Protein AF-A0A0C9XMV9-F1 (afdb_monomer_lite)

Structure (mmCIF, N/CA/C/O backbone):
data_AF-A0A0C9XMV9-F1
#
_entry.id   AF-A0A0C9XMV9-F1
#
loop_
_atom_site.group_PDB
_atom_site.id
_atom_site.type_symbol
_atom_site.label_atom_id
_atom_site.label_alt_id
_atom_site.label_comp_id
_atom_site.label_asym_id
_atom_site.label_entity_id
_atom_site.label_seq_id
_atom_site.pdbx_PDB_ins_code
_atom_site.Cartn_x
_atom_site.Cartn_y
_atom_site.Cartn_z
_atom_site.occupancy
_atom_site.B_iso_or_equiv
_atom_site.auth_seq_id
_atom_site.auth_comp_id
_atom_site.auth_asym_id
_atom_site.auth_atom_id
_atom_site.pdbx_PDB_model_num
ATOM 1 N N . MET A 1 1 ? 1.280 -27.610 17.553 1.00 45.75 1 MET A N 1
ATOM 2 C CA . MET A 1 1 ? 1.185 -26.137 17.544 1.00 45.75 1 MET A CA 1
ATOM 3 C C . MET A 1 1 ? 0.093 -25.779 16.568 1.00 45.75 1 MET A C 1
ATOM 5 O O . MET A 1 1 ? 0.203 -26.159 15.410 1.00 45.75 1 MET A O 1
ATOM 9 N N . ASP A 1 2 ? -0.980 -25.177 17.062 1.00 46.50 2 ASP A N 1
ATOM 10 C CA . ASP A 1 2 ? -2.131 -24.803 16.248 1.00 46.50 2 ASP A CA 1
ATOM 11 C C . ASP A 1 2 ? -1.715 -23.683 15.282 1.00 46.50 2 ASP A C 1
ATOM 13 O O . ASP A 1 2 ? -1.323 -22.593 15.698 1.00 46.50 2 ASP A O 1
ATOM 17 N N . THR A 1 3 ? -1.689 -23.987 13.987 1.00 56.03 3 THR A N 1
ATOM 18 C CA . THR A 1 3 ? -1.353 -23.052 12.904 1.00 56.03 3 THR A CA 1
ATOM 19 C C . THR A 1 3 ? -2.602 -22.356 12.371 1.00 56.03 3 THR A C 1
ATOM 21 O O . THR A 1 3 ? -2.647 -21.966 11.203 1.00 56.03 3 THR A O 1
ATOM 24 N N . SER A 1 4 ? -3.621 -22.154 13.214 1.00 61.72 4 SER A N 1
ATOM 25 C CA . SER A 1 4 ? -4.775 -21.311 12.904 1.00 61.72 4 SER A CA 1
ATOM 26 C C . SER A 1 4 ? -4.343 -19.836 12.808 1.00 61.72 4 SER A C 1
ATOM 28 O O . SER A 1 4 ? -4.555 -19.023 13.710 1.00 61.72 4 SER A O 1
ATOM 30 N N . GLY A 1 5 ? -3.654 -19.485 11.723 1.00 70.12 5 GLY A N 1
ATOM 31 C CA . GLY A 1 5 ? -3.159 -18.140 11.474 1.00 70.12 5 GLY A CA 1
ATOM 32 C C . GLY A 1 5 ? -4.315 -17.148 11.380 1.00 70.12 5 GLY A C 1
ATOM 33 O O . GLY A 1 5 ? -5.215 -17.294 10.552 1.00 70.12 5 GLY A O 1
ATOM 34 N N . ARG A 1 6 ? -4.288 -16.104 12.212 1.00 82.69 6 ARG A N 1
ATOM 35 C CA . ARG A 1 6 ? -5.244 -14.997 12.123 1.00 82.69 6 ARG A CA 1
ATOM 36 C C . ARG A 1 6 ? -4.888 -14.119 10.925 1.00 82.69 6 ARG A C 1
ATOM 38 O O . ARG A 1 6 ? -3.821 -13.510 10.894 1.00 82.69 6 ARG A O 1
ATOM 45 N N . VAL A 1 7 ? -5.792 -14.012 9.952 1.00 85.75 7 VAL A N 1
ATOM 46 C CA . VAL A 1 7 ? -5.587 -13.126 8.799 1.00 85.75 7 VAL A CA 1
ATOM 47 C C . VAL A 1 7 ? -5.717 -11.666 9.234 1.00 85.75 7 VAL A C 1
ATOM 49 O O . VAL A 1 7 ? -6.781 -11.238 9.676 1.00 85.75 7 VAL A O 1
ATOM 52 N N . LEU A 1 8 ? -4.633 -10.901 9.097 1.00 92.00 8 LEU A N 1
ATOM 53 C CA . LEU A 1 8 ? -4.578 -9.488 9.492 1.00 92.00 8 LEU A CA 1
ATOM 54 C C . LEU A 1 8 ? -5.031 -8.534 8.380 1.00 92.00 8 LEU A C 1
ATOM 56 O O . LEU A 1 8 ? -5.560 -7.459 8.663 1.00 92.00 8 LEU A O 1
ATOM 60 N N . GLY A 1 9 ? -4.849 -8.923 7.114 1.00 94.00 9 GLY A N 1
ATOM 61 C CA . GLY A 1 9 ? -5.241 -8.103 5.975 1.00 94.00 9 GLY A CA 1
ATOM 62 C C . GLY A 1 9 ? -5.426 -8.892 4.680 1.00 94.00 9 GLY A C 1
ATOM 63 O O . GLY A 1 9 ? -4.748 -9.896 4.464 1.00 94.00 9 GLY A O 1
ATOM 64 N N . LYS A 1 10 ? -6.344 -8.444 3.813 1.00 95.50 10 LYS A N 1
ATOM 65 C CA . LYS A 1 10 ? -6.634 -9.065 2.509 1.00 95.50 10 LYS A CA 1
ATOM 66 C C . LYS A 1 10 ? -6.873 -8.021 1.422 1.00 95.50 10 LYS A C 1
ATOM 68 O O . LYS A 1 10 ? -7.498 -6.986 1.653 1.00 95.50 10 LYS A O 1
ATOM 73 N N . ILE A 1 11 ? -6.460 -8.354 0.199 1.00 96.88 11 ILE A N 1
ATOM 74 C CA . ILE A 1 11 ? -6.911 -7.674 -1.020 1.00 96.88 11 ILE A CA 1
ATOM 75 C C . ILE A 1 11 ? -8.070 -8.484 -1.603 1.00 96.88 11 ILE A C 1
ATOM 77 O O . ILE A 1 11 ? -7.868 -9.563 -2.153 1.00 96.88 11 ILE A O 1
ATOM 81 N N . GLN A 1 12 ? -9.290 -7.960 -1.520 1.00 96.25 12 GLN A N 1
ATOM 82 C CA . GLN A 1 12 ? -10.451 -8.570 -2.160 1.00 96.25 12 GLN A CA 1
ATOM 83 C C . GLN A 1 12 ? -10.545 -8.085 -3.613 1.00 96.25 12 GLN A C 1
ATOM 85 O O . GLN A 1 12 ? -11.100 -7.021 -3.898 1.00 96.25 12 GLN A O 1
ATOM 90 N N . TRP A 1 13 ? -9.977 -8.849 -4.552 1.00 93.94 13 TRP A N 1
ATOM 91 C CA . TRP A 1 13 ? -9.904 -8.462 -5.968 1.00 93.94 13 TRP A CA 1
ATOM 92 C C . TRP A 1 13 ? -11.275 -8.296 -6.620 1.00 93.94 13 TRP A C 1
ATOM 94 O O . TRP A 1 13 ? -11.542 -7.232 -7.183 1.00 93.94 13 TRP A O 1
ATOM 104 N N . LYS A 1 14 ? -12.147 -9.305 -6.480 1.00 93.25 14 LYS A N 1
ATOM 105 C CA . LYS A 1 14 ? -13.507 -9.321 -7.047 1.00 93.25 14 LYS A CA 1
ATOM 106 C C . LYS A 1 14 ? -14.329 -8.120 -6.573 1.00 93.25 14 LYS A C 1
ATOM 108 O O . LYS A 1 14 ? -14.882 -7.389 -7.387 1.00 93.25 14 LYS A O 1
ATOM 113 N N . ASN A 1 15 ? -14.308 -7.863 -5.267 1.00 93.81 15 ASN A N 1
ATOM 114 C CA . ASN A 1 15 ? -15.069 -6.780 -4.634 1.00 93.81 15 ASN A CA 1
ATOM 115 C C . ASN A 1 15 ? -14.349 -5.424 -4.691 1.00 93.81 15 ASN A C 1
ATOM 117 O O . ASN A 1 15 ? -14.875 -4.420 -4.221 1.00 93.81 15 ASN A O 1
ATOM 121 N N . LYS A 1 16 ? -13.130 -5.381 -5.247 1.00 95.00 16 LYS A N 1
ATOM 122 C CA . LYS A 1 16 ? -12.263 -4.197 -5.286 1.00 95.00 16 LYS A CA 1
ATOM 123 C C . LYS A 1 16 ? -12.125 -3.541 -3.904 1.00 95.00 16 LYS A C 1
ATOM 125 O O . LYS A 1 16 ? -12.201 -2.318 -3.820 1.00 95.00 16 LYS A O 1
ATOM 130 N N . ALA A 1 17 ? -11.875 -4.313 -2.850 1.00 96.88 17 ALA A N 1
ATOM 131 C CA . ALA A 1 17 ? -11.821 -3.831 -1.466 1.00 96.88 17 ALA A CA 1
ATOM 132 C C . ALA A 1 17 ? -10.545 -4.273 -0.731 1.00 96.88 17 ALA A C 1
ATOM 134 O O . ALA A 1 17 ? -9.869 -5.216 -1.147 1.00 96.88 17 ALA A O 1
ATOM 135 N N . PHE A 1 18 ? -10.224 -3.578 0.357 1.00 97.00 18 PHE A N 1
ATOM 136 C CA . PHE A 1 18 ? -9.264 -4.020 1.365 1.00 97.00 18 PHE A CA 1
ATOM 137 C C . PHE A 1 18 ? -10.007 -4.437 2.622 1.00 97.00 18 PHE A C 1
ATOM 139 O O . PHE A 1 18 ? -10.957 -3.775 3.022 1.00 97.00 18 PHE A O 1
ATOM 146 N N . GLU A 1 19 ? -9.556 -5.522 3.235 1.00 95.88 19 GLU A N 1
ATOM 147 C CA . GLU A 1 19 ? -9.992 -5.957 4.557 1.00 95.88 19 GLU A CA 1
ATOM 148 C C . GLU A 1 19 ? -8.792 -5.850 5.491 1.00 95.88 19 GLU A C 1
ATOM 150 O O . GLU A 1 19 ? -7.747 -6.413 5.173 1.00 95.88 19 GLU A O 1
ATOM 155 N N . ILE A 1 20 ? -8.909 -5.126 6.602 1.00 95.31 20 ILE A N 1
ATOM 156 C CA . ILE A 1 20 ? -7.866 -5.028 7.633 1.00 95.31 20 ILE A CA 1
ATOM 157 C C . ILE A 1 20 ? -8.537 -5.236 8.983 1.00 95.31 20 ILE A C 1
ATOM 159 O O . ILE A 1 20 ? -9.479 -4.520 9.315 1.00 95.31 20 ILE A O 1
ATOM 163 N N . ASN A 1 21 ? -8.072 -6.223 9.752 1.00 91.69 21 ASN A N 1
ATOM 164 C CA . ASN A 1 21 ? -8.637 -6.565 11.063 1.00 91.69 21 ASN A CA 1
ATOM 165 C C . ASN A 1 21 ? -10.177 -6.736 11.053 1.00 91.69 21 ASN A C 1
ATOM 167 O O . ASN A 1 21 ? -10.854 -6.340 11.997 1.00 91.69 21 ASN A O 1
ATOM 171 N N . GLY A 1 22 ? -10.734 -7.305 9.977 1.00 90.94 22 GLY A N 1
ATOM 172 C CA . GLY A 1 22 ? -12.180 -7.519 9.801 1.00 90.94 22 GLY A CA 1
ATOM 173 C C . GLY A 1 22 ? -12.961 -6.321 9.242 1.00 90.94 22 GLY A C 1
ATOM 174 O O . GLY A 1 22 ? -14.124 -6.477 8.881 1.00 90.94 22 GLY A O 1
ATOM 175 N N . ILE A 1 23 ? -12.339 -5.146 9.103 1.00 93.94 23 ILE A N 1
ATOM 176 C CA . ILE A 1 23 ? -12.968 -3.955 8.516 1.00 93.94 23 ILE A CA 1
ATOM 177 C C . ILE A 1 23 ? -12.739 -3.956 7.007 1.00 93.94 23 ILE A C 1
ATOM 179 O O . ILE A 1 23 ? -11.593 -3.942 6.555 1.00 93.94 23 ILE A O 1
ATOM 183 N N . VAL A 1 24 ? -13.825 -3.935 6.231 1.00 95.50 24 VAL A N 1
ATOM 184 C CA . VAL A 1 24 ? -13.789 -3.948 4.762 1.00 95.50 24 VAL A CA 1
ATOM 185 C C . VAL A 1 24 ? -14.067 -2.555 4.208 1.00 95.50 24 VAL A C 1
ATOM 187 O O . VAL A 1 24 ? -15.111 -1.970 4.487 1.00 95.50 24 VAL A O 1
ATOM 190 N N . ILE A 1 25 ? -13.163 -2.038 3.372 1.00 95.62 25 ILE A N 1
ATOM 191 C CA . ILE A 1 25 ? -13.315 -0.735 2.717 1.00 95.62 25 ILE A CA 1
ATOM 192 C C . ILE A 1 25 ? -13.044 -0.844 1.215 1.00 95.62 25 ILE A C 1
ATOM 194 O O . ILE A 1 25 ? -12.041 -1.408 0.766 1.00 95.62 25 ILE A O 1
ATOM 198 N N . SER A 1 26 ? -13.946 -0.278 0.411 1.00 96.06 26 SER A N 1
ATOM 199 C CA . SER A 1 26 ? -13.816 -0.250 -1.047 1.00 96.06 26 SER A CA 1
ATOM 200 C C . SER A 1 26 ? -12.602 0.562 -1.490 1.00 96.06 26 SER A C 1
ATOM 202 O O . SER A 1 26 ? -12.439 1.725 -1.119 1.00 96.06 26 SER A O 1
ATOM 204 N N . THR A 1 27 ? -11.797 -0.010 -2.390 1.00 93.75 27 THR A N 1
ATOM 205 C CA . THR A 1 27 ? -10.653 0.681 -2.996 1.00 93.75 27 THR A CA 1
ATOM 206 C C . THR A 1 27 ? -11.068 1.901 -3.805 1.00 93.75 27 THR A C 1
ATOM 208 O O . THR A 1 27 ? -10.235 2.768 -4.000 1.00 93.75 27 THR A O 1
ATOM 211 N N . ASN A 1 28 ? -12.319 2.018 -4.257 1.00 91.25 28 ASN A N 1
ATOM 212 C CA . ASN A 1 28 ? -12.783 3.226 -4.950 1.00 91.25 28 ASN A CA 1
ATOM 213 C C . ASN A 1 28 ? -12.977 4.417 -4.000 1.00 91.25 28 ASN A C 1
ATOM 215 O O . ASN A 1 28 ? -12.851 5.553 -4.438 1.00 91.25 28 ASN A O 1
ATOM 219 N N . LEU A 1 29 ? -13.253 4.158 -2.718 1.00 90.94 29 LEU A N 1
ATOM 220 C CA . LEU A 1 29 ? -13.418 5.199 -1.698 1.00 90.94 29 LEU A CA 1
ATOM 221 C C . LEU A 1 29 ? -12.065 5.689 -1.179 1.00 90.94 29 LEU A C 1
ATOM 223 O O . LEU A 1 29 ? -11.858 6.880 -0.985 1.00 90.94 29 LEU A O 1
ATOM 227 N N . ILE A 1 30 ? -11.126 4.760 -1.006 1.00 93.44 30 ILE A N 1
ATOM 228 C CA . ILE A 1 30 ? -9.820 5.039 -0.392 1.00 93.44 30 ILE A CA 1
ATOM 229 C C . ILE A 1 30 ? -8.724 5.356 -1.406 1.00 93.44 30 ILE A C 1
ATOM 231 O O . ILE A 1 30 ? -7.618 5.682 -0.993 1.00 93.44 30 ILE A O 1
ATOM 235 N N . LYS A 1 31 ? -8.980 5.242 -2.719 1.00 93.19 31 LYS A N 1
ATOM 236 C CA . LYS A 1 31 ? -7.991 5.480 -3.784 1.00 93.19 31 LYS A CA 1
ATOM 237 C C . LYS A 1 31 ? -8.507 6.485 -4.802 1.00 93.19 31 LYS A C 1
ATOM 239 O O . LYS A 1 31 ? -9.508 6.249 -5.471 1.00 93.19 31 LYS A O 1
ATOM 244 N N . SER A 1 32 ? -7.728 7.530 -5.046 1.00 90.44 32 SER A N 1
ATOM 245 C CA . SER A 1 32 ? -8.015 8.543 -6.066 1.00 90.44 32 SER A CA 1
ATOM 246 C C . SER A 1 32 ? -6.830 8.780 -7.008 1.00 90.44 32 SER A C 1
ATOM 248 O O . SER A 1 32 ? -5.663 8.530 -6.685 1.00 90.44 32 SER A O 1
ATOM 250 N N . LYS A 1 33 ? -7.136 9.256 -8.218 1.00 84.31 33 LYS A N 1
ATOM 251 C CA . LYS A 1 33 ? -6.166 9.876 -9.134 1.00 84.31 33 LYS A CA 1
ATOM 252 C C . LYS A 1 33 ? -6.288 11.398 -8.981 1.00 84.31 33 LYS A C 1
ATOM 254 O O . LYS A 1 33 ? -7.380 11.884 -8.707 1.00 84.31 33 LYS A O 1
ATOM 259 N N . LYS A 1 34 ? -5.199 12.154 -9.162 1.00 73.31 34 LYS A N 1
ATOM 260 C CA . LYS A 1 34 ? -5.323 13.612 -9.344 1.00 73.31 34 LYS A CA 1
ATOM 261 C C . LYS A 1 34 ? -5.995 13.862 -10.701 1.00 73.31 34 LYS A C 1
ATOM 263 O O . LYS A 1 34 ? -5.687 13.143 -11.653 1.00 73.31 34 LYS A O 1
ATOM 268 N N . GLY A 1 35 ? -6.924 14.818 -10.745 1.00 53.78 35 GLY A N 1
ATOM 269 C CA . GLY A 1 35 ? -7.635 15.223 -11.957 1.00 53.78 35 GLY A CA 1
ATOM 270 C C . GLY A 1 35 ? -6.678 15.546 -13.108 1.00 53.78 35 GLY A C 1
ATOM 271 O O . GLY A 1 35 ? -5.564 16.020 -12.897 1.00 53.78 35 GLY A O 1
ATOM 272 N N . THR A 1 36 ? -7.130 15.200 -14.303 1.00 48.50 36 THR A N 1
ATOM 273 C CA . THR A 1 36 ? -6.485 15.236 -15.618 1.00 48.50 36 THR A CA 1
ATOM 274 C C . THR A 1 36 ? -5.695 16.509 -15.940 1.00 48.50 36 THR A C 1
ATOM 276 O O . THR A 1 36 ? -6.274 17.569 -16.152 1.00 48.50 36 THR A O 1
ATOM 279 N N . SER A 1 37 ? -4.389 16.353 -16.162 1.00 42.22 37 SER A N 1
ATOM 280 C CA . SER A 1 37 ? -3.732 16.979 -17.313 1.00 42.22 37 SER A CA 1
ATOM 281 C C . SER A 1 37 ? -3.274 15.843 -18.217 1.00 42.22 37 SER A C 1
ATOM 283 O O . SER A 1 37 ? -2.676 14.873 -17.746 1.00 42.22 37 SER A O 1
ATOM 285 N N . ILE A 1 38 ? -3.658 15.929 -19.485 1.00 43.66 38 ILE A N 1
ATOM 286 C CA . ILE A 1 38 ? -3.406 14.947 -20.537 1.00 43.66 38 ILE A CA 1
ATOM 287 C C . ILE A 1 38 ? -1.888 14.760 -20.663 1.00 43.66 38 ILE A C 1
ATOM 289 O O . ILE A 1 38 ? -1.187 15.555 -21.276 1.00 43.66 38 ILE A O 1
ATOM 293 N N . SER A 1 39 ? -1.361 13.724 -20.014 1.00 44.41 39 SER A N 1
ATOM 294 C CA . SER A 1 39 ? 0.018 13.281 -20.188 1.00 44.41 39 SER A CA 1
ATOM 295 C C . SER A 1 39 ? 0.011 12.247 -21.303 1.00 44.41 39 SER A C 1
ATOM 297 O O . SER A 1 39 ? -0.279 11.081 -21.049 1.00 44.41 39 SER A O 1
ATOM 299 N N . PHE A 1 40 ? 0.357 12.677 -22.516 1.00 45.44 40 PHE A N 1
ATOM 300 C CA . PHE A 1 40 ? 0.605 11.817 -23.683 1.00 45.44 40 PHE A CA 1
ATOM 301 C C . PHE A 1 40 ? 1.794 10.853 -23.497 1.00 45.44 40 PHE A C 1
ATOM 303 O O . PHE A 1 40 ? 2.062 10.023 -24.360 1.00 45.44 40 PHE A O 1
ATOM 310 N N . ASN A 1 41 ? 2.496 10.908 -22.360 1.00 47.72 41 ASN A N 1
ATOM 311 C CA . ASN A 1 41 ? 3.505 9.917 -22.016 1.00 47.72 41 ASN A CA 1
ATOM 312 C C . ASN A 1 41 ? 2.855 8.654 -21.433 1.00 47.72 41 ASN A C 1
ATOM 314 O O . ASN A 1 41 ? 2.454 8.616 -20.269 1.00 47.72 41 ASN A O 1
ATOM 318 N N . PHE A 1 42 ? 2.844 7.597 -22.247 1.00 47.22 42 PHE A N 1
ATOM 319 C CA . PHE A 1 42 ? 2.464 6.222 -21.901 1.00 47.22 42 PHE A CA 1
ATOM 320 C C . PHE A 1 42 ? 3.343 5.579 -20.815 1.00 47.22 42 PHE A C 1
ATOM 322 O O . PHE A 1 42 ? 2.996 4.525 -20.292 1.00 47.22 42 PHE A O 1
ATOM 329 N N . LYS A 1 43 ? 4.432 6.232 -20.377 1.00 50.50 43 LYS A N 1
ATOM 330 C CA . LYS A 1 43 ? 5.143 5.875 -19.137 1.00 50.50 43 LYS A CA 1
ATOM 331 C C . LYS A 1 43 ? 4.313 6.327 -17.937 1.00 50.50 43 LYS A C 1
ATOM 333 O O . LYS A 1 43 ? 4.563 7.352 -17.309 1.00 50.50 43 LYS A O 1
ATOM 338 N N . GLN A 1 44 ? 3.262 5.548 -17.710 1.00 55.44 4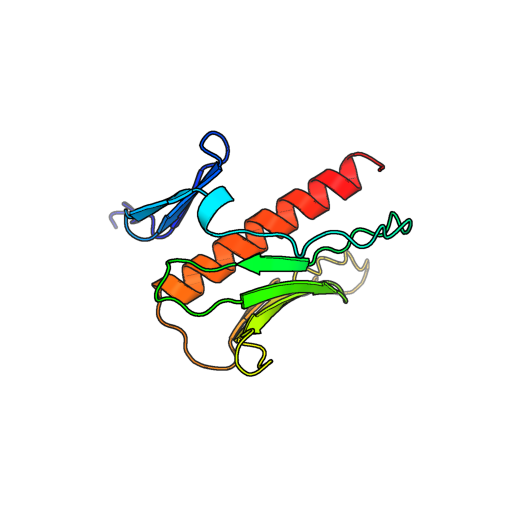4 GLN A N 1
ATOM 339 C CA . GLN A 1 44 ? 2.187 5.713 -16.751 1.00 55.44 44 GLN A CA 1
ATOM 340 C C . GLN A 1 44 ? 2.661 6.335 -15.435 1.00 55.44 44 GLN A C 1
ATOM 342 O O . GLN A 1 44 ? 3.507 5.796 -14.723 1.00 55.44 44 GLN A O 1
ATOM 347 N N . ASN A 1 45 ? 2.037 7.455 -15.067 1.00 69.56 45 ASN A N 1
ATOM 348 C CA . ASN A 1 45 ? 2.120 8.028 -13.731 1.00 69.56 45 ASN A CA 1
ATOM 349 C C . ASN A 1 45 ? 1.561 7.013 -12.714 1.00 69.56 45 ASN A C 1
ATOM 351 O O . ASN A 1 45 ? 0.374 7.053 -12.361 1.00 69.56 45 ASN A O 1
ATOM 355 N N . TRP A 1 46 ? 2.412 6.109 -12.217 1.00 85.75 46 TRP A N 1
ATOM 356 C CA . TRP A 1 46 ? 2.160 5.173 -11.112 1.00 85.75 46 TRP A CA 1
ATOM 357 C C . TRP A 1 46 ? 2.058 5.903 -9.769 1.00 85.75 46 TRP A C 1
ATOM 359 O O . TRP A 1 46 ? 2.580 5.453 -8.758 1.00 85.75 46 TRP A O 1
ATOM 369 N N . LYS A 1 47 ? 1.399 7.064 -9.764 1.00 91.25 47 LYS A N 1
ATOM 370 C CA . LYS A 1 47 ? 1.070 7.855 -8.588 1.00 91.25 47 LYS A CA 1
ATOM 371 C C . LYS A 1 47 ? -0.422 7.735 -8.319 1.00 91.25 47 LYS A C 1
ATOM 373 O O . LYS A 1 47 ? -1.247 8.014 -9.195 1.00 91.25 47 LYS A O 1
ATOM 378 N N . ARG A 1 48 ? -0.785 7.322 -7.113 1.00 93.31 48 ARG A N 1
ATOM 379 C CA . ARG A 1 48 ? -2.169 7.277 -6.629 1.00 93.31 48 ARG A CA 1
ATOM 380 C C . ARG A 1 48 ? -2.231 7.891 -5.246 1.00 93.31 48 ARG A C 1
ATOM 382 O O . ARG A 1 48 ? -1.251 7.863 -4.512 1.00 93.31 48 ARG A O 1
ATOM 389 N N . TYR A 1 49 ? -3.380 8.448 -4.910 1.00 94.69 49 TYR A N 1
ATOM 390 C CA . TYR A 1 49 ? -3.631 8.994 -3.588 1.00 94.69 49 TYR A CA 1
ATOM 391 C C . TYR A 1 49 ? -4.476 8.006 -2.807 1.00 94.69 49 TYR A C 1
ATOM 393 O O . TYR A 1 49 ? -5.436 7.469 -3.355 1.00 94.69 49 TYR A O 1
ATOM 401 N N . TRP A 1 50 ? -4.095 7.776 -1.562 1.00 96.00 50 TRP A N 1
ATOM 402 C CA . TRP A 1 50 ? -4.613 6.734 -0.698 1.00 96.00 50 TRP A CA 1
ATOM 403 C C . TRP A 1 50 ? -4.977 7.319 0.663 1.00 96.00 50 TRP A C 1
ATOM 405 O O . TRP A 1 50 ? -4.202 8.091 1.220 1.00 96.00 50 TRP A O 1
ATOM 415 N N . GLN A 1 51 ? -6.146 6.974 1.190 1.00 95.19 51 GLN A N 1
ATOM 416 C CA . GLN A 1 51 ? -6.620 7.439 2.493 1.00 95.19 51 GLN A CA 1
ATOM 417 C C . GLN A 1 51 ? -7.561 6.386 3.081 1.00 95.19 51 GLN A C 1
ATOM 419 O O . GLN A 1 51 ? -8.591 6.117 2.479 1.00 95.19 51 GLN A O 1
ATOM 424 N N . TRP A 1 52 ? -7.204 5.769 4.212 1.00 92.19 52 TRP A N 1
ATOM 425 C CA . TRP A 1 52 ? -7.960 4.637 4.775 1.00 92.19 52 TRP A CA 1
ATOM 426 C C . TRP A 1 52 ? -9.391 5.011 5.193 1.00 92.19 52 TRP A C 1
ATOM 428 O O . TRP A 1 52 ? -10.332 4.285 4.885 1.00 92.19 52 TRP A O 1
ATOM 438 N N . GLY A 1 53 ? -9.564 6.168 5.830 1.00 89.25 53 GLY A N 1
ATOM 439 C CA . GLY A 1 53 ? -10.865 6.729 6.181 1.00 89.25 53 GLY A CA 1
ATOM 440 C C . GLY A 1 53 ? -10.838 8.260 6.217 1.00 89.25 53 GLY A C 1
ATOM 441 O O . GLY A 1 53 ? -9.762 8.850 6.117 1.00 89.25 53 GLY A O 1
ATOM 442 N N . PRO A 1 54 ? -11.995 8.923 6.378 1.00 86.44 54 PRO A N 1
ATOM 443 C CA . PRO A 1 54 ? -12.102 10.385 6.301 1.00 86.44 54 PRO A CA 1
ATOM 444 C C . PRO A 1 54 ? -11.210 11.132 7.301 1.00 86.44 54 PRO A C 1
ATOM 446 O O . PRO A 1 54 ? -10.706 12.207 6.992 1.00 86.44 54 PRO A O 1
ATOM 449 N N . SER A 1 55 ? -10.993 10.545 8.480 1.00 87.50 55 SER A N 1
ATOM 450 C CA . SER A 1 55 ? -10.129 11.074 9.540 1.00 87.50 55 SER A CA 1
ATOM 451 C C . SER A 1 55 ? -8.665 10.634 9.430 1.00 87.50 55 SER A C 1
ATOM 453 O O . SER A 1 55 ? -7.825 11.116 10.184 1.00 87.50 55 SER A O 1
ATOM 455 N N . SER A 1 56 ? -8.336 9.713 8.520 1.00 90.06 56 SER A N 1
ATOM 456 C CA . SER A 1 56 ? -6.962 9.245 8.325 1.00 90.06 56 SER A CA 1
ATOM 457 C C . SER A 1 56 ? -6.173 10.217 7.446 1.00 90.06 56 SER A C 1
ATOM 459 O O . SER A 1 56 ? -6.761 10.833 6.550 1.00 90.06 56 SER A O 1
ATOM 461 N N . PRO A 1 57 ? -4.843 10.314 7.612 1.00 91.94 57 PRO A N 1
ATOM 462 C CA . PRO A 1 57 ? -4.024 11.107 6.710 1.00 91.94 57 PRO A CA 1
ATOM 463 C C . PRO A 1 57 ? -4.128 10.608 5.264 1.00 91.94 57 PRO A C 1
ATOM 465 O O . PRO A 1 57 ? -4.355 9.424 4.986 1.00 91.94 57 PRO A O 1
ATOM 468 N N . ARG A 1 58 ? -3.953 11.536 4.322 1.00 94.81 58 ARG A N 1
ATOM 469 C CA . ARG A 1 58 ? -3.941 11.238 2.891 1.00 94.81 58 ARG A CA 1
ATOM 470 C C . ARG A 1 58 ? -2.505 11.090 2.420 1.00 94.81 58 ARG A C 1
ATOM 472 O O . ARG A 1 58 ? -1.697 12.001 2.564 1.00 94.81 58 ARG A O 1
ATOM 479 N N . PHE A 1 59 ? -2.209 9.975 1.771 1.00 95.56 59 PHE A N 1
ATOM 480 C CA . PHE A 1 59 ? -0.881 9.659 1.268 1.00 95.56 59 PHE A CA 1
ATOM 481 C C . PHE A 1 59 ? -0.868 9.649 -0.253 1.00 95.56 59 PHE A C 1
ATOM 483 O O . PHE A 1 59 ? -1.801 9.174 -0.895 1.00 95.56 59 PHE A O 1
ATOM 490 N N . SER A 1 60 ? 0.208 10.135 -0.857 1.00 95.62 60 SER A N 1
ATOM 491 C CA . SER A 1 60 ? 0.505 9.880 -2.258 1.00 95.62 60 SER A CA 1
ATOM 492 C C . SER A 1 60 ? 1.471 8.711 -2.330 1.00 95.62 60 SER A C 1
ATOM 494 O O . SER A 1 60 ? 2.535 8.761 -1.725 1.00 95.62 60 SER A O 1
ATOM 496 N N . ILE A 1 61 ? 1.100 7.659 -3.051 1.00 96.06 61 ILE A N 1
ATOM 497 C CA . ILE A 1 61 ? 1.962 6.508 -3.274 1.00 96.06 61 ILE A CA 1
ATOM 498 C C . ILE A 1 61 ? 2.397 6.506 -4.731 1.00 96.06 61 ILE A C 1
ATOM 500 O O . ILE A 1 61 ? 1.547 6.526 -5.627 1.00 96.06 61 ILE A O 1
ATOM 504 N N . LYS A 1 62 ? 3.711 6.525 -4.961 1.00 94.50 62 LYS A N 1
ATOM 505 C CA . LYS A 1 62 ? 4.330 6.622 -6.286 1.00 94.50 62 LYS A CA 1
ATOM 506 C C . LYS A 1 62 ? 5.351 5.505 -6.496 1.00 94.50 62 LYS A C 1
ATOM 508 O O . LYS A 1 62 ? 6.142 5.244 -5.596 1.00 94.50 62 LYS A O 1
ATOM 513 N N . TYR A 1 63 ? 5.370 4.909 -7.688 1.00 91.94 63 TYR A N 1
ATOM 514 C CA . TYR A 1 63 ? 6.485 4.069 -8.135 1.00 91.94 63 TYR A CA 1
ATOM 515 C C . TYR A 1 63 ? 7.575 4.897 -8.825 1.00 91.94 63 TYR A C 1
ATOM 517 O O . TYR A 1 63 ? 7.283 5.761 -9.659 1.00 91.94 63 TYR A O 1
ATOM 525 N N . GLY A 1 64 ? 8.828 4.614 -8.489 1.00 88.31 64 GLY A N 1
ATOM 526 C CA . GLY A 1 64 ? 10.030 5.169 -9.111 1.00 88.31 64 GLY A CA 1
ATOM 527 C C . GLY A 1 64 ? 11.258 4.413 -8.613 1.00 88.31 64 GLY A C 1
ATOM 528 O O . GLY A 1 64 ? 11.207 3.836 -7.537 1.00 88.31 64 GLY A O 1
ATOM 529 N N . ASP A 1 65 ? 12.337 4.357 -9.394 1.00 86.00 65 ASP A N 1
ATOM 530 C CA . ASP A 1 65 ? 13.608 3.723 -8.994 1.00 86.00 65 ASP A CA 1
ATOM 531 C C . ASP A 1 65 ? 13.489 2.291 -8.426 1.00 86.00 65 ASP A C 1
ATOM 533 O O . ASP A 1 65 ? 14.261 1.880 -7.560 1.00 86.00 65 ASP A O 1
ATOM 537 N N . HIS A 1 66 ? 12.540 1.499 -8.942 1.00 86.75 66 HIS A N 1
ATOM 538 C CA . HIS A 1 66 ? 12.232 0.136 -8.472 1.00 86.75 66 HIS A CA 1
ATOM 539 C C . HIS A 1 66 ? 11.732 0.047 -7.020 1.00 86.75 66 HIS A C 1
ATOM 541 O O . HIS A 1 66 ? 11.992 -0.933 -6.312 1.00 86.75 66 HIS A O 1
ATOM 547 N N . GLN A 1 67 ? 11.023 1.079 -6.573 1.00 92.25 67 GLN A N 1
ATOM 548 C CA . GLN A 1 67 ? 10.401 1.136 -5.260 1.00 92.25 67 GLN A CA 1
ATOM 549 C C . GLN A 1 67 ? 9.068 1.885 -5.309 1.00 92.25 67 GLN A C 1
ATOM 551 O O . GLN A 1 67 ? 8.855 2.787 -6.122 1.00 92.25 67 GLN A O 1
ATOM 556 N N . TRP A 1 68 ? 8.172 1.520 -4.400 1.00 95.38 68 TRP A N 1
ATOM 557 C CA . TRP A 1 68 ? 6.986 2.296 -4.070 1.00 95.38 68 TRP A CA 1
ATOM 558 C C . TRP A 1 68 ? 7.280 3.171 -2.863 1.00 95.38 68 TRP A C 1
ATOM 560 O O . TRP A 1 68 ? 7.802 2.695 -1.861 1.00 95.38 68 TRP A O 1
ATOM 570 N N . MET A 1 69 ? 6.916 4.443 -2.948 1.00 96.06 69 MET A N 1
ATOM 571 C CA . MET A 1 69 ? 7.109 5.416 -1.881 1.00 96.06 69 MET A CA 1
ATOM 572 C C . MET A 1 69 ? 5.764 6.019 -1.504 1.00 96.06 69 MET A C 1
ATOM 574 O O . MET A 1 69 ? 5.072 6.538 -2.380 1.00 96.06 69 MET A O 1
ATOM 578 N N . ALA A 1 70 ? 5.396 5.941 -0.226 1.00 97.00 70 ALA A N 1
ATOM 579 C CA . ALA A 1 70 ? 4.246 6.631 0.342 1.00 97.00 70 ALA A CA 1
ATOM 580 C C . ALA A 1 70 ? 4.696 7.930 1.011 1.00 97.00 70 ALA A C 1
ATOM 582 O O . ALA A 1 70 ? 5.525 7.912 1.917 1.00 97.00 70 ALA A O 1
ATOM 583 N N . THR A 1 71 ? 4.112 9.043 0.587 1.00 96.00 71 THR A N 1
ATOM 584 C CA . THR A 1 71 ? 4.390 10.389 1.092 1.00 96.00 71 THR A CA 1
ATOM 585 C C . THR A 1 71 ? 3.112 10.981 1.666 1.00 96.00 71 THR A C 1
ATOM 587 O O . THR A 1 71 ? 2.084 10.979 0.989 1.00 96.00 71 THR A O 1
ATOM 590 N N . ASP A 1 72 ? 3.161 11.488 2.890 1.00 95.06 72 ASP A N 1
ATOM 591 C CA . ASP A 1 72 ? 2.054 12.218 3.508 1.00 95.06 72 ASP A CA 1
ATOM 592 C C . ASP A 1 72 ? 1.806 13.529 2.750 1.00 95.06 72 ASP A C 1
ATOM 594 O O . ASP A 1 72 ? 2.721 14.313 2.511 1.00 95.06 72 ASP A O 1
ATOM 598 N N . CYS A 1 73 ? 0.564 13.750 2.318 1.00 94.19 73 CYS A N 1
ATOM 599 C CA . CY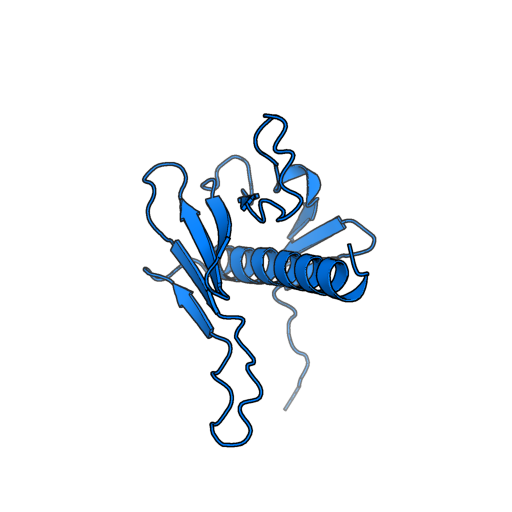S A 1 73 ? 0.199 14.919 1.521 1.00 94.19 73 CYS A CA 1
ATOM 600 C C . CYS A 1 73 ? 0.147 16.215 2.340 1.00 94.19 73 CYS A C 1
ATOM 602 O O . CYS A 1 73 ? 0.130 17.284 1.737 1.00 94.19 73 CYS A O 1
ATOM 604 N N . SER A 1 74 ? 0.083 16.135 3.672 1.00 94.25 74 SER A N 1
ATOM 605 C CA . SER A 1 74 ? 0.005 17.310 4.548 1.00 94.25 74 SER A CA 1
ATOM 606 C C . SER A 1 74 ? 1.360 17.998 4.727 1.00 94.25 74 SER A C 1
ATOM 608 O O . SER A 1 74 ? 1.439 19.222 4.729 1.00 94.25 74 SER A O 1
ATOM 610 N N . ASN A 1 75 ? 2.432 17.211 4.837 1.00 93.88 75 ASN A N 1
ATOM 611 C CA . ASN A 1 75 ? 3.775 17.683 5.190 1.00 93.88 75 ASN A CA 1
ATOM 612 C C . ASN A 1 75 ? 4.862 17.235 4.194 1.00 93.88 75 ASN A C 1
ATOM 614 O O . ASN A 1 75 ? 6.036 17.530 4.396 1.00 93.88 75 ASN A O 1
ATOM 618 N N . ASN A 1 76 ? 4.493 16.515 3.129 1.00 93.31 76 ASN A N 1
ATOM 619 C CA . ASN A 1 76 ? 5.396 15.964 2.114 1.00 93.31 76 ASN A CA 1
ATOM 620 C C . ASN A 1 76 ? 6.500 15.032 2.656 1.00 93.31 76 ASN A C 1
ATOM 622 O O . ASN A 1 76 ? 7.493 14.785 1.969 1.00 93.31 76 ASN A O 1
ATOM 626 N N . SER A 1 77 ? 6.333 14.469 3.854 1.00 94.31 77 SER A N 1
ATOM 627 C CA . SER A 1 77 ? 7.282 13.511 4.429 1.00 94.31 77 SER A CA 1
ATOM 628 C C . SER A 1 77 ? 7.031 12.087 3.926 1.00 94.31 77 SER A C 1
ATOM 630 O O . SER A 1 77 ? 5.889 11.655 3.746 1.00 94.31 77 SER A O 1
ATOM 632 N N . THR A 1 78 ? 8.106 11.334 3.688 1.00 95.56 78 THR A N 1
ATOM 633 C CA . THR A 1 78 ? 8.015 9.928 3.268 1.00 95.56 78 THR A CA 1
ATOM 634 C C . THR A 1 78 ? 7.710 9.045 4.470 1.00 95.56 78 THR A C 1
ATOM 636 O O . THR A 1 78 ? 8.491 8.980 5.406 1.00 95.56 78 THR A O 1
ATOM 639 N N . GLN A 1 79 ? 6.597 8.323 4.437 1.00 95.69 79 GLN A N 1
ATOM 640 C CA . GLN A 1 79 ? 6.153 7.490 5.554 1.00 95.69 79 GLN A CA 1
ATOM 641 C C . GLN A 1 79 ? 6.583 6.037 5.406 1.00 95.69 79 GLN A C 1
ATOM 643 O O . GLN A 1 79 ? 7.002 5.417 6.383 1.00 95.69 79 GLN A O 1
ATOM 648 N N . ALA A 1 80 ? 6.522 5.506 4.185 1.00 96.62 80 ALA A N 1
ATOM 649 C CA . ALA A 1 80 ? 6.866 4.121 3.911 1.00 96.62 80 ALA A CA 1
ATOM 650 C C . ALA A 1 80 ? 7.515 3.947 2.537 1.00 96.62 80 ALA A C 1
ATOM 652 O O . ALA A 1 80 ? 7.186 4.658 1.582 1.00 96.62 80 ALA A O 1
ATOM 653 N N . ILE A 1 81 ? 8.412 2.969 2.440 1.00 95.75 81 ILE A N 1
ATOM 654 C CA . ILE A 1 81 ? 9.074 2.554 1.207 1.00 95.75 81 ILE A CA 1
ATOM 655 C C . ILE A 1 81 ? 8.926 1.040 1.071 1.00 95.75 81 ILE A C 1
ATOM 657 O O . ILE A 1 81 ? 9.247 0.293 1.993 1.00 95.75 81 ILE A O 1
ATOM 661 N N . PHE A 1 82 ? 8.470 0.587 -0.093 1.00 95.12 82 PHE A N 1
ATOM 662 C CA . PHE A 1 82 ? 8.453 -0.821 -0.469 1.00 95.12 82 PHE A CA 1
ATOM 663 C C . PHE A 1 82 ? 9.371 -1.048 -1.664 1.00 95.12 82 PHE A C 1
ATOM 665 O O . PHE A 1 82 ? 9.099 -0.578 -2.770 1.00 95.12 82 PHE A O 1
ATOM 672 N N . THR A 1 83 ? 10.476 -1.751 -1.443 1.00 91.06 83 THR A N 1
ATOM 673 C CA . THR A 1 83 ? 11.438 -2.073 -2.496 1.00 91.06 83 THR A CA 1
ATOM 674 C C . THR A 1 83 ? 11.009 -3.351 -3.215 1.00 91.06 83 THR A C 1
ATOM 676 O O . THR A 1 83 ? 10.790 -4.383 -2.587 1.00 91.06 83 THR A O 1
ATOM 679 N N . THR A 1 84 ? 10.882 -3.294 -4.544 1.00 82.38 84 THR A N 1
ATOM 680 C CA . THR A 1 84 ? 10.378 -4.426 -5.352 1.00 82.38 84 THR A CA 1
ATOM 681 C C . THR A 1 84 ? 11.452 -5.056 -6.232 1.00 82.38 84 THR A C 1
ATOM 683 O O . THR A 1 84 ? 11.181 -5.942 -7.037 1.00 82.38 84 THR A O 1
ATOM 686 N N . LYS A 1 85 ? 12.706 -4.608 -6.098 1.00 70.06 85 LYS A N 1
ATOM 687 C CA . LYS A 1 85 ? 13.794 -4.973 -7.007 1.00 70.06 85 LYS A CA 1
ATOM 688 C C . LYS A 1 85 ? 14.245 -6.430 -6.858 1.00 70.06 85 LYS A C 1
ATOM 690 O O . LYS A 1 85 ? 15.288 -6.705 -6.266 1.00 70.06 85 LYS A O 1
ATOM 695 N N . PHE A 1 86 ? 13.570 -7.330 -7.560 1.00 62.66 86 PHE A N 1
ATOM 696 C CA . PHE A 1 86 ? 14.137 -8.602 -7.989 1.00 62.66 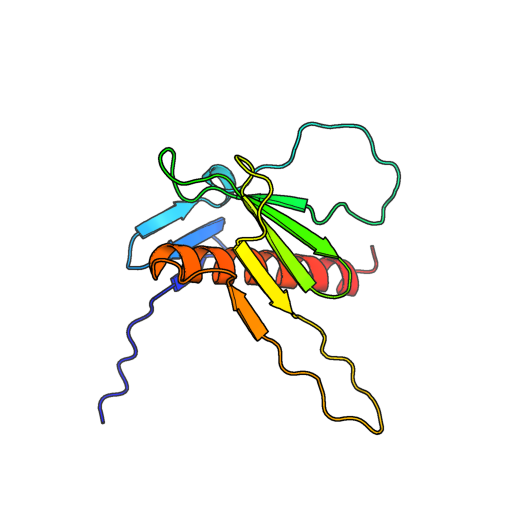86 PHE A CA 1
ATOM 697 C C . PHE A 1 86 ? 14.911 -8.384 -9.299 1.00 62.66 86 PHE A C 1
ATOM 699 O O . PHE A 1 86 ? 14.365 -8.471 -10.391 1.00 62.66 86 PHE A O 1
ATOM 706 N N . ARG A 1 87 ? 16.206 -8.042 -9.224 1.00 56.12 87 ARG A N 1
ATOM 707 C CA . ARG A 1 87 ? 17.088 -8.230 -10.389 1.00 56.12 87 ARG A CA 1
ATOM 708 C C . ARG A 1 87 ? 17.749 -9.590 -10.241 1.00 56.12 87 ARG A C 1
ATOM 710 O O . ARG A 1 87 ? 18.642 -9.718 -9.404 1.00 56.12 87 ARG A O 1
ATOM 717 N N . SER A 1 88 ? 17.354 -10.543 -11.084 1.00 49.91 88 SER A N 1
ATOM 718 C CA . SER A 1 88 ? 18.212 -11.673 -11.438 1.00 49.91 88 SER A CA 1
ATOM 719 C C . SER A 1 88 ? 19.538 -11.086 -11.921 1.00 49.91 88 SER A C 1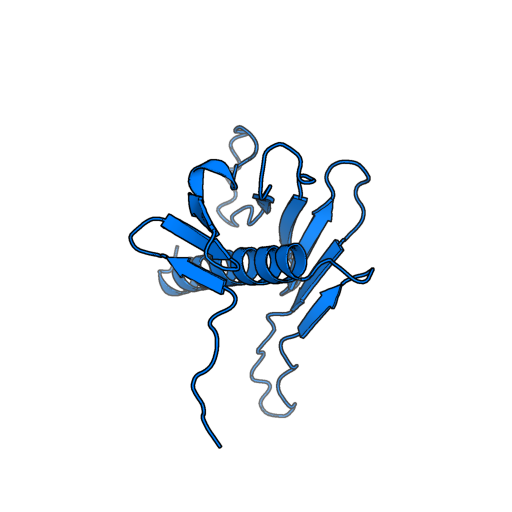
ATOM 721 O O . SER A 1 88 ? 19.623 -10.453 -12.973 1.00 49.91 88 SER A O 1
ATOM 723 N N . ARG A 1 89 ? 20.565 -11.143 -11.077 1.00 54.34 89 ARG A N 1
ATOM 724 C CA . ARG A 1 89 ? 21.935 -10.856 -11.485 1.00 54.34 89 ARG A CA 1
ATOM 725 C C . ARG A 1 89 ? 22.613 -12.209 -11.502 1.00 54.34 89 ARG A C 1
ATOM 727 O O . ARG A 1 89 ? 22.719 -12.824 -10.448 1.00 54.34 89 ARG A O 1
ATOM 734 N N . ILE A 1 90 ? 23.109 -12.613 -12.670 1.00 60.28 90 ILE A N 1
ATOM 735 C CA . ILE A 1 90 ? 23.772 -13.907 -12.912 1.00 60.28 90 ILE A CA 1
ATOM 736 C C . ILE A 1 90 ? 24.917 -14.166 -11.898 1.00 60.28 90 ILE A C 1
ATOM 738 O O . ILE A 1 90 ? 25.265 -15.309 -11.643 1.00 60.28 90 ILE A O 1
ATOM 742 N N . PHE A 1 91 ? 25.420 -13.121 -11.218 1.00 61.50 91 PHE A N 1
ATOM 743 C CA . PHE A 1 91 ? 26.478 -13.208 -10.201 1.00 61.50 91 PHE A CA 1
ATOM 744 C C . PHE A 1 91 ? 26.226 -12.438 -8.889 1.00 61.50 91 PHE A C 1
ATOM 746 O O . PHE A 1 91 ? 27.153 -12.241 -8.106 1.00 61.50 91 PHE A O 1
ATOM 753 N N . ARG A 1 92 ? 25.010 -11.940 -8.609 1.00 59.75 92 ARG A N 1
ATOM 754 C CA . ARG A 1 92 ? 24.719 -11.294 -7.309 1.00 59.75 92 ARG A CA 1
ATOM 755 C C . ARG A 1 92 ? 23.383 -11.762 -6.759 1.00 59.75 92 ARG A C 1
ATOM 757 O O . ARG A 1 92 ? 22.388 -11.754 -7.477 1.00 59.75 92 ARG A O 1
ATOM 764 N N . ARG A 1 93 ? 23.368 -12.097 -5.465 1.00 63.94 93 ARG A N 1
ATOM 765 C CA . ARG A 1 93 ? 22.147 -12.485 -4.750 1.00 63.94 93 ARG A CA 1
ATOM 766 C C . ARG A 1 93 ? 21.056 -11.421 -4.960 1.00 63.94 93 ARG A C 1
ATOM 768 O O . ARG A 1 93 ? 21.378 -10.225 -4.912 1.00 63.94 93 ARG A O 1
ATOM 775 N N . PRO A 1 94 ? 19.798 -11.828 -5.209 1.00 65.88 94 PRO A N 1
ATOM 776 C CA . PRO A 1 94 ? 18.684 -10.896 -5.320 1.00 65.88 94 PRO A CA 1
ATOM 777 C C . PRO A 1 94 ? 18.629 -9.988 -4.091 1.00 65.88 94 PRO A C 1
ATOM 779 O O . PRO A 1 94 ? 18.866 -10.438 -2.968 1.00 65.88 94 PRO A O 1
ATOM 782 N N . LYS A 1 95 ? 18.325 -8.701 -4.290 1.00 70.75 95 LYS A N 1
ATOM 783 C CA . LYS A 1 95 ? 18.022 -7.829 -3.152 1.00 70.75 95 LYS A CA 1
ATOM 784 C C . LYS A 1 95 ? 16.689 -8.277 -2.558 1.00 70.75 95 LYS A C 1
ATOM 786 O O . LYS A 1 95 ? 15.746 -8.529 -3.305 1.00 70.75 95 LYS A O 1
ATOM 791 N N . LEU A 1 96 ? 16.633 -8.381 -1.233 1.00 78.69 96 LEU A N 1
ATOM 792 C CA . LEU A 1 96 ? 15.391 -8.667 -0.524 1.00 78.69 96 LEU A CA 1
ATOM 793 C C . LEU A 1 96 ? 14.386 -7.547 -0.797 1.00 78.69 96 LEU A C 1
ATOM 795 O O . LEU A 1 96 ? 14.755 -6.371 -0.770 1.00 78.69 96 LEU A O 1
ATOM 799 N N . ALA A 1 97 ? 13.134 -7.924 -1.043 1.00 85.56 97 ALA A N 1
ATOM 800 C CA . ALA A 1 97 ? 12.037 -6.975 -1.002 1.00 85.56 97 ALA A CA 1
ATOM 801 C C . ALA A 1 97 ? 11.835 -6.553 0.454 1.00 85.56 97 ALA A C 1
ATOM 803 O O . ALA A 1 97 ? 11.691 -7.396 1.341 1.00 85.56 97 ALA A O 1
ATOM 804 N N . THR A 1 98 ? 11.867 -5.251 0.705 1.00 90.50 98 THR A N 1
ATOM 805 C CA . THR A 1 98 ? 11.749 -4.690 2.050 1.00 90.50 98 THR A CA 1
ATOM 806 C C . THR A 1 98 ? 10.608 -3.698 2.105 1.00 90.50 98 THR A C 1
ATOM 808 O O . THR A 1 98 ? 10.418 -2.908 1.183 1.00 90.50 98 THR A O 1
ATOM 811 N N . PHE A 1 99 ? 9.870 -3.729 3.209 1.00 93.06 99 PHE A N 1
ATOM 812 C CA . PHE A 1 99 ? 8.956 -2.669 3.601 1.00 93.06 99 PHE A CA 1
ATOM 813 C C . PHE A 1 99 ? 9.583 -1.935 4.785 1.00 93.06 99 PHE A C 1
ATOM 815 O O . PHE A 1 99 ? 9.829 -2.544 5.825 1.00 93.06 99 PHE A O 1
ATOM 822 N N . THR A 1 100 ? 9.891 -0.653 4.617 1.00 94.19 100 THR A N 1
ATOM 823 C CA . THR A 1 100 ? 10.494 0.186 5.657 1.00 94.19 100 THR A CA 1
ATOM 824 C C . THR A 1 100 ? 9.630 1.406 5.916 1.00 94.19 100 THR A C 1
ATOM 826 O O . THR A 1 100 ? 8.970 1.919 5.013 1.00 94.19 100 THR A O 1
ATOM 829 N N . THR A 1 101 ? 9.639 1.885 7.156 1.00 94.50 101 THR A N 1
ATOM 830 C CA . THR A 1 101 ? 8.923 3.094 7.569 1.00 94.50 101 THR A CA 1
ATOM 831 C C . THR A 1 101 ? 9.906 4.069 8.207 1.00 94.50 101 THR A C 1
ATOM 833 O O . THR A 1 101 ? 10.878 3.646 8.831 1.00 94.50 101 THR A O 1
ATOM 836 N N . GLN A 1 102 ? 9.700 5.379 8.035 1.00 89.81 102 GLN A N 1
ATOM 837 C CA . GLN A 1 102 ? 10.572 6.376 8.683 1.00 89.81 102 GLN A CA 1
ATOM 838 C C . GLN A 1 102 ? 10.329 6.462 10.191 1.00 89.81 102 GLN A C 1
ATOM 840 O O . GLN A 1 102 ? 11.245 6.737 10.960 1.00 89.81 102 GLN A O 1
ATOM 845 N N . LYS A 1 103 ? 9.082 6.237 10.605 1.00 89.31 103 LYS A N 1
ATOM 846 C CA . LYS A 1 103 ? 8.653 6.191 12.001 1.00 89.31 103 LYS A CA 1
ATOM 847 C C . LYS A 1 103 ? 7.878 4.894 12.240 1.00 89.31 103 LYS A C 1
ATOM 849 O O . LYS A 1 103 ? 7.332 4.339 11.280 1.00 89.31 103 LYS A O 1
ATOM 854 N N . PRO A 1 104 ? 7.816 4.389 13.482 1.00 89.88 104 PRO A N 1
ATOM 855 C CA . PRO A 1 104 ? 6.891 3.317 13.825 1.00 89.88 104 PRO A CA 1
ATOM 856 C C . PRO A 1 104 ? 5.466 3.727 13.443 1.00 89.88 104 PRO A C 1
ATOM 858 O O . PRO A 1 104 ? 5.008 4.802 13.828 1.00 89.88 104 PRO A O 1
ATOM 861 N N . LEU A 1 105 ? 4.789 2.888 12.661 1.00 88.38 105 LEU A N 1
ATOM 862 C CA . LEU A 1 105 ? 3.400 3.105 12.268 1.00 88.38 105 LEU A CA 1
ATOM 863 C C . LEU A 1 105 ? 2.473 2.225 13.110 1.00 88.38 105 LEU A C 1
ATOM 865 O O . LEU A 1 105 ? 2.841 1.086 13.421 1.00 88.38 105 LEU A O 1
ATOM 869 N N . PRO A 1 106 ? 1.249 2.687 13.419 1.00 91.19 106 PRO A N 1
ATOM 870 C CA . PRO A 1 106 ? 0.197 1.811 13.913 1.00 91.19 106 PRO A CA 1
ATOM 871 C C . PRO A 1 106 ? 0.006 0.606 12.983 1.00 91.19 106 PRO A C 1
ATOM 873 O O . PRO A 1 106 ? 0.077 0.731 11.758 1.00 91.19 106 PRO A O 1
ATOM 876 N N . GLN A 1 107 ? -0.294 -0.563 13.551 1.00 91.38 107 GLN A N 1
ATOM 877 C CA . GLN A 1 107 ? -0.406 -1.816 12.794 1.00 91.38 107 GLN A CA 1
ATOM 878 C C . GLN A 1 107 ? -1.370 -1.709 11.600 1.00 91.38 107 GLN A C 1
ATOM 880 O O . GLN A 1 107 ? -1.051 -2.165 10.503 1.00 91.38 107 GLN A O 1
ATOM 885 N N . THR A 1 108 ? -2.530 -1.074 11.790 1.00 91.88 108 THR A N 1
ATOM 886 C CA . THR A 1 108 ? -3.524 -0.858 10.728 1.00 91.88 108 THR A CA 1
ATOM 887 C C . THR A 1 108 ? -2.961 -0.026 9.574 1.00 91.88 108 THR A C 1
ATOM 889 O O . THR A 1 108 ? -3.206 -0.354 8.416 1.00 91.88 108 THR A O 1
ATOM 892 N N . GLU A 1 109 ? -2.173 1.013 9.863 1.00 92.25 109 GLU A N 1
ATOM 893 C CA . GLU A 1 109 ? -1.556 1.859 8.835 1.00 92.25 109 GLU A CA 1
ATOM 894 C C . GLU A 1 109 ? -0.447 1.121 8.083 1.00 92.25 109 GLU A C 1
ATOM 896 O O . GLU A 1 109 ? -0.381 1.188 6.855 1.00 92.25 109 GLU A O 1
ATOM 901 N N . ALA A 1 110 ? 0.385 0.356 8.794 1.00 93.81 110 ALA A N 1
ATOM 902 C CA . ALA A 1 110 ? 1.407 -0.480 8.171 1.00 93.81 110 ALA A CA 1
ATOM 903 C C . ALA A 1 110 ? 0.780 -1.515 7.220 1.00 93.81 110 ALA A C 1
ATOM 905 O O . ALA A 1 110 ? 1.196 -1.633 6.065 1.00 93.81 110 ALA A O 1
ATOM 906 N N . LEU A 1 111 ? -0.271 -2.213 7.669 1.00 95.25 111 LEU A N 1
ATOM 907 C CA . LEU A 1 111 ? -1.030 -3.151 6.837 1.00 95.25 111 LEU A CA 1
ATOM 908 C C . LEU A 1 111 ? -1.671 -2.446 5.641 1.00 95.25 111 LEU A C 1
ATOM 910 O O . LEU A 1 111 ? -1.609 -2.958 4.525 1.00 95.25 111 LEU A O 1
ATOM 914 N N . PHE A 1 112 ? -2.238 -1.258 5.845 1.00 95.81 112 PHE A N 1
ATOM 915 C CA . PHE A 1 112 ? -2.813 -0.465 4.767 1.00 95.81 112 PHE A CA 1
ATOM 916 C C . PHE A 1 112 ? -1.778 -0.132 3.690 1.00 95.81 112 PHE A C 1
ATOM 918 O O . PHE A 1 112 ? -2.042 -0.362 2.507 1.00 95.81 112 PHE A O 1
ATOM 925 N N . PHE A 1 113 ? -0.589 0.342 4.074 1.00 96.25 113 PHE A N 1
ATOM 926 C CA . PHE A 1 113 ? 0.481 0.620 3.119 1.00 96.25 113 PHE A CA 1
ATOM 927 C C . PHE A 1 113 ? 0.951 -0.631 2.387 1.00 96.25 113 PHE A C 1
ATOM 929 O O . PHE A 1 113 ? 1.086 -0.587 1.164 1.00 96.25 113 PHE A O 1
ATOM 936 N N . ILE A 1 114 ? 1.145 -1.744 3.097 1.00 95.75 114 ILE A N 1
ATOM 937 C CA . ILE A 1 114 ? 1.542 -3.018 2.489 1.00 95.75 114 ILE A CA 1
ATOM 938 C C . ILE A 1 114 ? 0.507 -3.451 1.444 1.00 95.75 114 ILE A C 1
ATOM 940 O O . ILE A 1 114 ? 0.867 -3.698 0.295 1.00 95.75 114 ILE A O 1
ATOM 944 N N . LEU A 1 115 ? -0.784 -3.478 1.790 1.00 96.75 115 LEU A N 1
ATOM 945 C CA . LEU A 1 115 ? -1.847 -3.874 0.857 1.00 96.75 115 LEU A CA 1
ATOM 946 C C . LEU A 1 115 ? -1.965 -2.903 -0.328 1.00 96.75 115 LEU A C 1
ATOM 948 O O . LEU A 1 115 ? -2.141 -3.341 -1.468 1.00 96.75 115 LEU A O 1
ATOM 952 N N . ALA A 1 116 ? -1.840 -1.594 -0.087 1.00 96.69 116 ALA A N 1
ATOM 953 C CA . ALA A 1 116 ? -1.864 -0.575 -1.132 1.00 96.69 116 ALA A CA 1
ATOM 954 C C . ALA A 1 116 ? -0.706 -0.748 -2.121 1.00 96.69 116 ALA A C 1
ATOM 956 O O . ALA A 1 116 ? -0.937 -0.792 -3.332 1.00 96.69 116 ALA A O 1
ATOM 957 N N . MET A 1 117 ? 0.523 -0.880 -1.620 1.00 96.25 117 MET A N 1
ATOM 958 C CA . MET A 1 117 ? 1.727 -1.035 -2.436 1.00 96.25 117 MET A CA 1
ATOM 959 C C . MET A 1 117 ? 1.753 -2.380 -3.165 1.00 96.25 117 MET A C 1
ATOM 961 O O . MET A 1 117 ? 2.009 -2.391 -4.364 1.00 96.25 117 MET A O 1
ATOM 965 N N . LEU A 1 118 ? 1.380 -3.485 -2.509 1.00 95.38 118 LEU A N 1
ATOM 966 C CA . LEU A 1 118 ? 1.244 -4.796 -3.158 1.00 95.38 118 LEU A CA 1
ATOM 967 C C . LEU A 1 118 ? 0.213 -4.762 -4.286 1.00 95.38 118 LEU A C 1
ATOM 969 O O . LEU A 1 118 ? 0.486 -5.226 -5.390 1.00 95.38 118 LEU A O 1
ATOM 973 N N . ARG A 1 119 ? -0.963 -4.165 -4.047 1.00 94.94 119 ARG A N 1
ATOM 974 C CA . ARG A 1 119 ? -1.986 -4.026 -5.091 1.00 94.94 119 ARG A CA 1
ATOM 975 C C . ARG A 1 119 ? -1.454 -3.263 -6.297 1.00 94.94 119 ARG A C 1
ATOM 977 O O . ARG A 1 119 ? -1.772 -3.621 -7.429 1.00 94.94 119 ARG A O 1
ATOM 984 N N . MET A 1 120 ? -0.731 -2.173 -6.059 1.00 93.56 120 MET A N 1
ATOM 985 C CA . MET A 1 120 ? -0.199 -1.360 -7.146 1.00 93.56 120 MET A CA 1
ATOM 986 C C . MET A 1 120 ? 0.967 -2.037 -7.862 1.00 93.56 120 MET A C 1
ATOM 988 O O . MET A 1 120 ? 1.035 -1.909 -9.078 1.00 93.56 120 MET A O 1
ATOM 992 N N . GLU A 1 121 ? 1.812 -2.794 -7.160 1.00 93.19 121 GLU A N 1
ATOM 993 C CA . GLU A 1 121 ? 2.876 -3.588 -7.780 1.00 93.19 121 GLU A CA 1
ATOM 994 C C . GLU A 1 121 ? 2.304 -4.675 -8.684 1.00 93.19 121 GLU A C 1
ATOM 996 O O . GLU A 1 121 ? 2.717 -4.783 -9.831 1.00 93.19 121 GLU A O 1
ATOM 1001 N N . ILE A 1 122 ? 1.288 -5.409 -8.226 1.00 92.25 122 ILE A N 1
ATOM 1002 C CA . ILE A 1 122 ? 0.610 -6.418 -9.053 1.00 92.25 122 ILE A CA 1
ATOM 1003 C C . ILE A 1 122 ? 0.014 -5.766 -10.304 1.00 92.25 122 ILE A C 1
ATOM 1005 O O . ILE A 1 122 ? 0.222 -6.247 -11.409 1.00 92.25 122 ILE 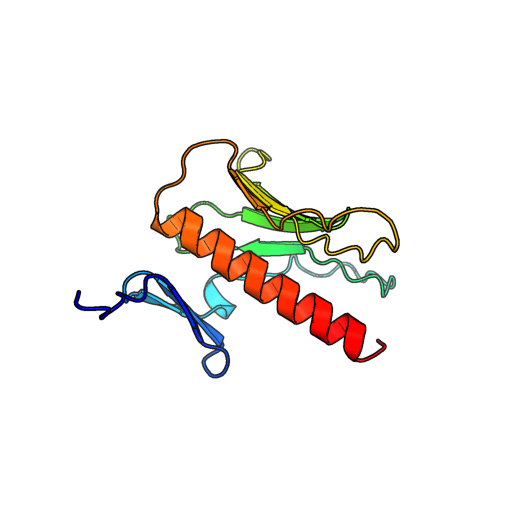A O 1
ATOM 1009 N N . LYS A 1 123 ? -0.656 -4.614 -10.159 1.00 89.81 123 LYS A N 1
ATOM 1010 C CA . LYS A 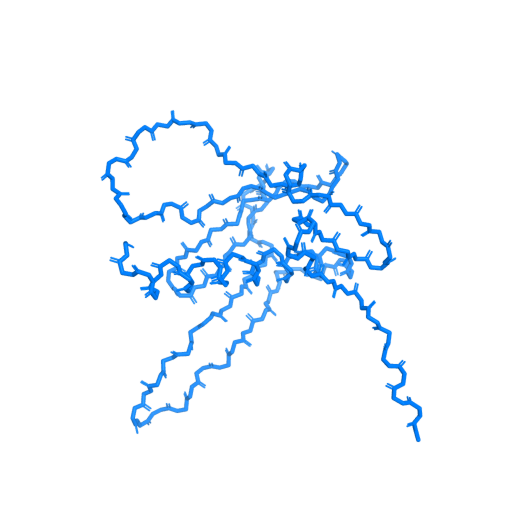1 123 ? -1.197 -3.875 -11.313 1.00 89.81 123 LYS A CA 1
ATOM 1011 C C . LYS A 1 123 ? -0.112 -3.350 -12.256 1.00 89.81 123 LYS A C 1
ATOM 1013 O O . LYS A 1 123 ? -0.385 -3.189 -13.439 1.00 89.81 123 LYS A O 1
ATOM 1018 N N . ARG A 1 124 ? 1.081 -3.054 -11.738 1.00 89.25 124 ARG A N 1
ATOM 1019 C CA . ARG A 1 124 ? 2.242 -2.636 -12.528 1.00 89.25 124 ARG A CA 1
ATOM 1020 C C . ARG A 1 124 ? 2.825 -3.797 -13.319 1.00 89.25 124 ARG A C 1
ATOM 1022 O O . ARG A 1 124 ? 3.097 -3.615 -14.497 1.00 89.25 124 ARG A O 1
ATOM 1029 N N . LEU A 1 125 ? 2.976 -4.957 -12.687 1.00 87.75 125 LEU A N 1
ATOM 1030 C CA . LEU A 1 125 ? 3.445 -6.180 -13.336 1.00 87.75 125 LEU A CA 1
ATOM 1031 C C . LEU A 1 125 ? 2.459 -6.645 -14.414 1.00 87.75 125 LEU A C 1
ATOM 1033 O O . LEU A 1 125 ? 2.873 -6.884 -15.534 1.00 87.75 125 LEU A O 1
ATOM 1037 N N . GLU A 1 126 ? 1.150 -6.638 -14.137 1.00 87.19 126 GLU A N 1
ATOM 1038 C CA . GLU A 1 126 ? 0.123 -6.946 -15.147 1.00 87.19 126 GLU A CA 1
ATOM 1039 C C . GLU A 1 126 ? 0.196 -6.011 -16.370 1.00 87.19 126 GLU A C 1
ATOM 1041 O O . GLU A 1 126 ? -0.028 -6.449 -17.496 1.00 87.19 126 GLU A O 1
ATOM 1046 N N . ALA A 1 127 ? 0.489 -4.721 -16.168 1.00 83.38 127 ALA A N 1
ATOM 1047 C CA . ALA A 1 127 ? 0.657 -3.766 -17.266 1.00 83.38 127 ALA A CA 1
ATOM 1048 C C . ALA A 1 127 ? 1.939 -4.031 -18.078 1.00 83.38 127 ALA A C 1
ATOM 1050 O O . ALA A 1 127 ? 1.934 -3.863 -19.290 1.00 83.38 127 ALA A O 1
ATOM 1051 N N . GLU A 1 128 ? 3.013 -4.469 -17.418 1.00 78.81 128 GLU A N 1
ATOM 1052 C CA . GLU A 1 128 ? 4.281 -4.844 -18.058 1.00 78.81 128 GLU A CA 1
ATOM 1053 C C . GLU A 1 128 ? 4.138 -6.144 -18.870 1.00 78.81 128 GLU A C 1
ATOM 1055 O O . GLU A 1 128 ? 4.550 -6.192 -20.027 1.00 78.81 128 GLU A O 1
ATOM 1060 N N . ASP A 1 129 ? 3.467 -7.156 -18.309 1.00 74.81 129 ASP A N 1
ATOM 1061 C CA . ASP A 1 129 ? 3.221 -8.452 -18.958 1.00 74.81 129 ASP A CA 1
ATOM 1062 C C . ASP A 1 129 ? 2.247 -8.353 -20.142 1.00 74.81 129 ASP A C 1
ATOM 1064 O O . ASP A 1 129 ? 2.310 -9.153 -21.074 1.00 74.81 129 ASP A O 1
ATOM 1068 N N . SER A 1 130 ? 1.340 -7.371 -20.130 1.00 69.88 130 SER A N 1
ATOM 1069 C CA . SER A 1 130 ? 0.378 -7.155 -21.221 1.00 69.88 130 SER A CA 1
ATOM 1070 C C . SER A 1 130 ? 0.940 -6.369 -22.412 1.00 69.88 130 SER A C 1
ATOM 1072 O O . SER A 1 130 ? 0.214 -6.160 -23.382 1.00 69.88 130 SER A O 1
ATOM 1074 N N . GLY A 1 131 ? 2.222 -5.980 -22.386 1.00 53.09 131 GLY A N 1
ATOM 1075 C CA . GLY A 1 131 ? 2.912 -5.377 -23.532 1.00 53.09 131 GLY A CA 1
ATOM 1076 C C . GLY A 1 131 ? 2.386 -4.001 -23.963 1.00 53.09 131 GLY A C 1
ATOM 1077 O O . GLY A 1 131 ? 2.597 -3.618 -25.115 1.00 53.09 131 GLY A O 1
ATOM 1078 N N . VAL A 1 132 ? 1.703 -3.273 -23.068 1.00 44.69 132 VAL A N 1
ATOM 1079 C CA . VAL A 1 132 ? 1.204 -1.899 -23.291 1.00 44.69 132 VAL A CA 1
ATOM 1080 C C . VAL A 1 132 ? 2.114 -0.861 -22.644 1.00 44.69 132 VAL A C 1
ATOM 1082 O O . VAL A 1 132 ? 2.404 -0.987 -21.433 1.00 44.69 132 VAL A O 1
#

Organism: NCBI:txid1095629

Foldseek 3Di:
DDPPDDDQWDQPPVQCWIAGPNDIDHCVVFKDDPDDDDDPPPPDFLWIWGAPDPPGFIWIWGDDPQKIWTAGPVPRHTAKIWHRDQDPDVPDDGDDTDIDGPDDDDPRVSNRVVNVRVVSVVVVVVVVVVVD

Secondary structure (DSSP, 8-state):
----PPP-EEEETTTTEEEETTEEEEHHHHEEPPP-------S---EEEE-SSTTSPPEEEEEETTEEEEEETTT--EEEEEE-----BTTBPPPPP-EEESSPPPHHHHHHHHHHHHHHHHHHHHHHHTT-

pLDDT: mean 83.75, std 16.35, range [42.22, 97.0]

Radius of gyration: 16.06 Å; chains: 1; bounding box: 42×44×41 Å

Sequence (132 aa):
MDTSGRVLGKIQWKNKAFEINGIVISTNLIKSKKGTSISFNFKQNWKRYWQWGPSSPRFSIKYGDHQWMATDCSNNSTQAIFTTKFRSRIFRRPKLATFTTQKPLPQTEALFFILAMLRMEIKRLEAEDSGV